Protein AF-A0AAV6YE21-F1 (afdb_monomer_lite)

Structure (mmCIF, N/CA/C/O backbone):
data_AF-A0AAV6YE21-F1
#
_entry.id   AF-A0AAV6YE21-F1
#
loop_
_atom_site.group_PDB
_atom_site.id
_atom_site.type_symbol
_atom_site.label_atom_id
_atom_site.label_alt_id
_atom_site.label_comp_id
_atom_site.label_asym_id
_atom_site.label_entity_id
_atom_site.label_seq_id
_atom_site.pdbx_PDB_ins_code
_atom_site.Cartn_x
_atom_site.Cartn_y
_atom_site.Cartn_z
_atom_site.occupancy
_atom_site.B_iso_or_equiv
_atom_site.auth_seq_id
_atom_site.auth_comp_id
_atom_site.auth_asym_id
_atom_site.auth_atom_id
_atom_site.pdbx_PDB_model_num
ATOM 1 N N . ARG A 1 1 ? -3.862 17.176 -2.500 1.00 50.66 1 ARG A N 1
ATOM 2 C CA . ARG A 1 1 ? -3.815 15.731 -2.812 1.00 50.66 1 ARG A CA 1
ATOM 3 C C . ARG A 1 1 ? -3.890 15.046 -1.477 1.00 50.66 1 ARG A C 1
ATOM 5 O O . ARG A 1 1 ? -3.069 15.358 -0.630 1.00 50.66 1 ARG A O 1
ATOM 12 N N . ASP A 1 2 ? -4.921 14.245 -1.264 1.00 57.25 2 ASP A N 1
ATOM 13 C CA . ASP A 1 2 ? -5.356 13.894 0.092 1.00 57.25 2 ASP A CA 1
ATOM 14 C C . ASP A 1 2 ? -4.493 12.799 0.737 1.00 57.25 2 ASP A C 1
ATOM 16 O O . ASP A 1 2 ? -4.836 12.329 1.809 1.00 57.25 2 ASP A O 1
ATOM 20 N N . GLY A 1 3 ? -3.398 12.370 0.087 1.00 68.06 3 GLY A N 1
ATOM 21 C CA . GLY A 1 3 ? -2.426 11.404 0.621 1.00 68.06 3 GLY A CA 1
ATOM 22 C C . GLY A 1 3 ? -2.966 9.987 0.828 1.00 68.06 3 GLY A C 1
ATOM 23 O O . GLY A 1 3 ? -2.250 9.124 1.311 1.00 68.06 3 GLY A O 1
ATOM 24 N N . ARG A 1 4 ? -4.228 9.744 0.465 1.00 82.12 4 ARG A N 1
ATOM 25 C CA . ARG A 1 4 ? -4.936 8.484 0.702 1.00 82.12 4 ARG A CA 1
ATOM 26 C C . ARG A 1 4 ? -4.733 7.475 -0.410 1.00 82.12 4 ARG A C 1
ATOM 28 O O . ARG A 1 4 ? -4.613 7.826 -1.595 1.00 82.12 4 ARG A O 1
ATOM 35 N N . LEU A 1 5 ? -4.795 6.210 -0.015 1.00 87.88 5 LEU A N 1
ATOM 36 C CA . LEU A 1 5 ? -4.773 5.082 -0.926 1.00 87.88 5 LEU A CA 1
ATOM 37 C C . LEU A 1 5 ? -6.122 4.985 -1.645 1.00 87.88 5 LEU A C 1
ATOM 39 O O . LEU A 1 5 ? -7.176 5.202 -1.051 1.00 87.88 5 LEU A O 1
ATOM 43 N N . LYS A 1 6 ? -6.099 4.685 -2.940 1.00 86.94 6 LYS A N 1
ATOM 44 C CA . LYS A 1 6 ? -7.299 4.536 -3.765 1.00 86.94 6 LYS A CA 1
ATOM 45 C C . LYS A 1 6 ? -7.293 3.197 -4.480 1.00 86.94 6 LYS A C 1
ATOM 47 O O . LYS A 1 6 ? -6.253 2.590 -4.722 1.00 86.94 6 LYS A O 1
ATOM 52 N N . GLU A 1 7 ? -8.486 2.745 -4.838 1.00 88.00 7 GLU A N 1
ATOM 53 C CA . GLU A 1 7 ? -8.643 1.579 -5.699 1.00 88.00 7 GLU A CA 1
ATOM 54 C C . GLU A 1 7 ? -7.956 1.826 -7.051 1.00 88.00 7 GLU A C 1
ATOM 56 O O . GLU A 1 7 ? -8.056 2.913 -7.621 1.00 88.00 7 GLU A O 1
ATOM 61 N N . ASN A 1 8 ? -7.290 0.794 -7.570 1.00 86.31 8 ASN A N 1
ATOM 62 C CA . ASN A 1 8 ? -6.446 0.797 -8.770 1.00 86.31 8 ASN A CA 1
ATOM 63 C C . ASN A 1 8 ? -5.100 1.530 -8.643 1.00 86.31 8 ASN A C 1
ATOM 65 O O . ASN A 1 8 ? -4.375 1.625 -9.635 1.00 86.31 8 ASN A O 1
ATOM 69 N N . ASP A 1 9 ? -4.723 1.985 -7.447 1.00 88.38 9 ASP A N 1
ATOM 70 C CA . ASP A 1 9 ? -3.337 2.378 -7.194 1.00 88.38 9 ASP A CA 1
ATOM 71 C C . ASP A 1 9 ? 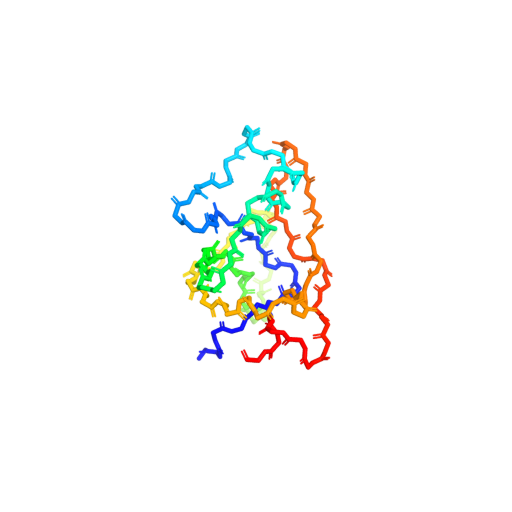-2.433 1.137 -7.195 1.00 88.38 9 ASP A C 1
ATOM 73 O O . ASP A 1 9 ? -2.796 0.090 -6.652 1.00 88.38 9 ASP A O 1
ATOM 77 N N . GLN A 1 10 ? -1.239 1.244 -7.775 1.00 88.31 10 GLN A N 1
ATOM 78 C CA . GLN A 1 10 ? -0.239 0.176 -7.708 1.00 88.31 10 GLN A CA 1
ATOM 79 C C . GLN A 1 10 ? 0.768 0.477 -6.618 1.00 88.31 10 GLN A C 1
ATOM 81 O O . GLN A 1 10 ? 1.387 1.535 -6.614 1.00 88.31 10 GLN A O 1
ATOM 86 N N . ILE A 1 11 ? 0.978 -0.488 -5.736 1.00 89.31 11 ILE A N 1
ATOM 87 C CA . ILE A 1 11 ? 2.017 -0.430 -4.722 1.00 89.31 11 ILE A CA 1
ATOM 88 C C . ILE A 1 11 ? 3.332 -0.830 -5.384 1.00 89.31 11 ILE A C 1
ATOM 90 O O . ILE A 1 11 ? 3.474 -1.926 -5.925 1.00 89.31 11 ILE A O 1
ATOM 94 N N . LEU A 1 12 ? 4.284 0.092 -5.352 1.00 88.69 12 LEU A N 1
ATOM 95 C CA . LEU A 1 12 ? 5.640 -0.077 -5.854 1.00 88.69 12 LEU A CA 1
ATOM 96 C C . LEU A 1 12 ? 6.611 -0.482 -4.746 1.00 88.69 12 LEU A C 1
ATOM 98 O O . LEU A 1 12 ? 7.602 -1.140 -5.038 1.00 88.69 12 LEU A O 1
ATOM 102 N N . ALA A 1 13 ? 6.360 -0.090 -3.494 1.00 90.38 13 ALA A N 1
ATOM 103 C CA . ALA A 1 13 ? 7.195 -0.466 -2.354 1.00 90.38 13 ALA A CA 1
ATOM 104 C C . ALA A 1 13 ? 6.416 -0.460 -1.033 1.00 90.38 13 ALA A C 1
ATOM 106 O O . ALA A 1 13 ? 5.454 0.295 -0.881 1.00 90.38 13 ALA A O 1
ATOM 107 N N . ILE A 1 14 ? 6.868 -1.280 -0.082 1.00 90.50 14 ILE A N 1
ATOM 108 C CA . ILE A 1 14 ? 6.345 -1.385 1.287 1.00 90.50 14 ILE A CA 1
ATOM 109 C C . ILE A 1 14 ? 7.528 -1.306 2.248 1.00 90.50 14 ILE A C 1
ATOM 111 O O . ILE A 1 14 ? 8.447 -2.111 2.141 1.00 90.50 14 ILE A O 1
ATOM 115 N N . ASN A 1 15 ? 7.528 -0.355 3.180 1.00 89.62 15 ASN A N 1
ATOM 116 C CA . ASN A 1 15 ? 8.611 -0.132 4.142 1.00 89.62 15 ASN A CA 1
ATOM 117 C C . ASN A 1 15 ? 9.991 -0.090 3.486 1.00 89.62 15 ASN A C 1
ATOM 119 O O . ASN A 1 15 ? 10.911 -0.805 3.878 1.00 89.62 15 ASN A O 1
ATOM 123 N N . TYR A 1 16 ? 10.106 0.720 2.430 1.00 87.19 16 TYR A N 1
ATOM 124 C CA . TYR A 1 16 ? 11.323 0.866 1.624 1.00 87.19 16 TYR A CA 1
ATOM 125 C C . TYR A 1 16 ? 11.773 -0.408 0.890 1.00 87.19 16 TYR A C 1
ATOM 127 O O . TYR A 1 16 ? 12.827 -0.413 0.258 1.00 87.19 16 TYR A O 1
ATOM 135 N N . THR A 1 17 ? 10.968 -1.474 0.923 1.00 88.00 17 THR A N 1
ATOM 136 C CA . THR A 1 17 ? 11.201 -2.704 0.165 1.00 88.00 17 THR A CA 1
ATOM 137 C C . THR A 1 17 ? 10.436 -2.628 -1.156 1.00 88.00 17 THR A C 1
ATOM 139 O O . THR A 1 17 ? 9.201 -2.619 -1.134 1.00 88.00 17 THR A O 1
ATOM 142 N N . PRO A 1 18 ? 11.121 -2.538 -2.309 1.00 86.62 18 PRO A N 1
ATOM 143 C CA . PRO A 1 18 ? 10.459 -2.472 -3.605 1.00 86.62 18 PRO A CA 1
ATOM 144 C C . PRO A 1 18 ? 9.745 -3.791 -3.925 1.00 86.62 18 PRO A C 1
ATOM 146 O O . PRO A 1 18 ? 10.305 -4.873 -3.771 1.00 86.62 18 PRO A O 1
ATOM 149 N N . LEU A 1 19 ? 8.507 -3.685 -4.400 1.00 84.50 19 LEU A N 1
ATOM 150 C CA . LEU A 1 19 ? 7.719 -4.785 -4.945 1.00 84.50 19 LEU A CA 1
ATOM 151 C C . LEU A 1 19 ? 8.013 -4.886 -6.447 1.00 84.50 19 LEU A C 1
ATOM 153 O O . LEU A 1 19 ? 7.266 -4.370 -7.281 1.00 84.50 19 LEU A O 1
ATOM 157 N N . ASP A 1 20 ? 9.154 -5.476 -6.796 1.00 74.25 20 ASP A N 1
ATOM 158 C CA . ASP A 1 20 ? 9.528 -5.697 -8.193 1.00 74.25 20 ASP A CA 1
ATOM 159 C C . ASP A 1 20 ? 8.756 -6.881 -8.824 1.00 74.25 20 ASP A C 1
ATOM 161 O O . ASP A 1 20 ? 7.868 -7.478 -8.216 1.00 74.25 20 ASP A O 1
ATOM 165 N N . MET A 1 21 ? 9.094 -7.245 -10.067 1.00 65.50 21 MET A N 1
ATOM 166 C CA . MET A 1 21 ? 8.473 -8.385 -10.766 1.00 65.50 21 MET A CA 1
ATOM 167 C C . MET A 1 21 ? 8.779 -9.756 -10.128 1.00 65.50 21 MET A C 1
ATOM 169 O O . MET A 1 21 ? 8.149 -10.756 -10.481 1.00 65.50 21 MET A O 1
ATOM 173 N N . SER A 1 22 ? 9.755 -9.836 -9.221 1.00 66.75 22 SER A N 1
ATOM 174 C CA . SER A 1 22 ? 10.080 -11.053 -8.472 1.00 66.75 22 SER A CA 1
ATOM 175 C C . SER A 1 22 ? 9.210 -11.203 -7.222 1.00 66.75 22 SER A C 1
ATOM 177 O O . SER A 1 22 ? 8.871 -12.330 -6.844 1.00 66.75 22 SER A O 1
ATOM 179 N N . VAL A 1 23 ? 8.765 -10.086 -6.641 1.00 69.81 23 VAL A N 1
ATOM 180 C CA . VAL A 1 23 ? 7.944 -10.075 -5.432 1.00 69.81 23 VAL A CA 1
ATOM 181 C C . VAL A 1 23 ? 6.496 -10.433 -5.766 1.00 69.81 23 VAL A C 1
ATOM 183 O O . VAL A 1 23 ? 5.798 -9.775 -6.539 1.00 69.81 23 VAL A O 1
ATOM 186 N N . SER A 1 24 ? 6.012 -11.516 -5.160 1.00 76.69 24 SER A N 1
ATOM 187 C CA . SER A 1 24 ? 4.613 -11.932 -5.296 1.00 76.69 24 SER A CA 1
ATOM 188 C C . SER A 1 24 ? 3.714 -11.156 -4.332 1.00 76.69 24 SER A C 1
ATOM 190 O O . SER A 1 24 ? 4.154 -10.729 -3.268 1.00 76.69 24 SER A O 1
ATOM 192 N N . HIS A 1 25 ? 2.415 -11.047 -4.638 1.00 81.25 25 HIS A N 1
ATOM 193 C CA . HIS A 1 25 ? 1.455 -10.420 -3.716 1.00 81.25 25 HIS A CA 1
ATOM 194 C C . HIS A 1 25 ? 1.487 -11.057 -2.316 1.00 81.25 25 HIS A C 1
ATOM 196 O O . HIS A 1 25 ? 1.271 -10.368 -1.329 1.00 81.25 25 HIS A O 1
ATOM 202 N N . GLN A 1 26 ? 1.787 -12.357 -2.220 1.00 83.31 26 GLN A N 1
ATOM 203 C CA . GLN A 1 26 ? 1.905 -13.059 -0.944 1.00 83.31 26 GLN A CA 1
ATOM 204 C C . GLN A 1 26 ? 3.013 -12.475 -0.064 1.00 83.31 26 GLN A C 1
ATOM 206 O O . GLN A 1 26 ? 2.859 -12.392 1.149 1.00 83.31 26 GLN A O 1
ATOM 211 N N . GLU A 1 27 ? 4.113 -12.054 -0.674 1.00 85.25 27 GLU A N 1
ATOM 212 C CA . GLU A 1 27 ? 5.244 -11.454 0.019 1.00 85.25 27 GLU A CA 1
ATOM 213 C C . GLU A 1 27 ? 4.947 -10.004 0.396 1.00 85.25 27 GLU A C 1
ATOM 215 O O . GLU A 1 27 ? 5.248 -9.597 1.512 1.00 85.25 27 GLU A O 1
ATOM 220 N N . ALA A 1 28 ? 4.210 -9.275 -0.448 1.00 85.31 28 ALA A N 1
ATOM 221 C CA . ALA A 1 28 ? 3.635 -7.990 -0.061 1.00 85.31 28 ALA A CA 1
ATOM 222 C C . ALA A 1 28 ? 2.711 -8.120 1.165 1.00 85.31 28 ALA A C 1
ATOM 224 O O . ALA A 1 28 ? 2.825 -7.331 2.097 1.00 85.31 28 ALA A O 1
ATOM 225 N N . ILE A 1 29 ? 1.847 -9.143 1.218 1.00 85.94 29 ILE A N 1
ATOM 226 C CA . ILE A 1 29 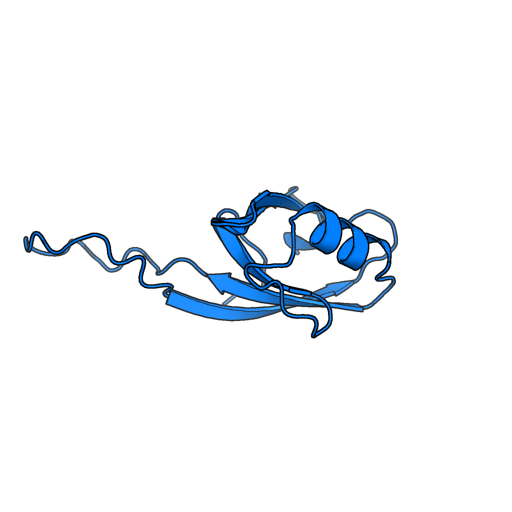? 1.019 -9.429 2.402 1.00 85.94 29 ILE A CA 1
ATOM 227 C C . ILE A 1 29 ? 1.904 -9.717 3.617 1.00 85.94 29 ILE A C 1
ATOM 229 O O . ILE A 1 29 ? 1.660 -9.153 4.681 1.00 85.94 29 ILE A O 1
ATOM 233 N N . SER A 1 30 ? 2.934 -10.554 3.468 1.00 87.31 30 SER A N 1
ATOM 234 C CA . SER A 1 30 ? 3.868 -10.861 4.556 1.00 87.31 30 SER A CA 1
ATOM 235 C C . SER A 1 30 ? 4.555 -9.604 5.087 1.00 87.31 30 SER A C 1
ATOM 237 O O . SER A 1 30 ? 4.598 -9.417 6.298 1.00 87.31 30 SER A O 1
ATOM 239 N N . LEU A 1 31 ? 5.020 -8.709 4.209 1.00 87.94 31 LEU A N 1
ATOM 240 C CA . LEU A 1 31 ? 5.619 -7.429 4.596 1.00 87.94 31 LEU A CA 1
ATOM 241 C C . LEU A 1 31 ? 4.617 -6.565 5.369 1.00 87.94 31 LEU A C 1
ATOM 243 O O . LEU A 1 31 ? 4.943 -6.071 6.443 1.00 87.94 31 LEU A O 1
ATOM 247 N N . LEU A 1 32 ? 3.382 -6.432 4.881 1.00 86.81 32 LEU A N 1
ATOM 248 C CA . LEU A 1 32 ? 2.327 -5.665 5.557 1.00 86.81 32 LEU A CA 1
ATOM 249 C C . LEU A 1 32 ? 1.964 -6.245 6.929 1.00 86.81 32 LEU A C 1
ATOM 251 O O . LEU A 1 32 ? 1.712 -5.487 7.860 1.00 86.81 32 LEU A O 1
ATOM 255 N N . GLN A 1 33 ? 1.947 -7.573 7.062 1.00 85.06 33 GLN A N 1
ATOM 256 C CA . GLN A 1 33 ? 1.633 -8.265 8.316 1.00 85.06 33 GLN A CA 1
ATOM 257 C C . GLN A 1 33 ? 2.782 -8.223 9.327 1.00 85.06 33 GLN A C 1
ATOM 259 O O . GLN A 1 33 ? 2.534 -8.113 10.524 1.00 85.06 33 GLN A O 1
ATOM 264 N N . GLN A 1 34 ? 4.030 -8.318 8.864 1.00 84.25 34 GLN A N 1
ATOM 265 C CA . GLN A 1 34 ? 5.219 -8.194 9.715 1.00 84.25 34 GLN A CA 1
ATOM 266 C C . GLN A 1 34 ? 5.438 -6.756 10.189 1.00 84.25 34 GLN A C 1
ATOM 268 O O . GLN A 1 34 ? 6.054 -6.531 11.229 1.00 84.25 34 GLN A O 1
ATOM 273 N N . SER A 1 35 ? 4.937 -5.784 9.432 1.00 83.00 35 SER A N 1
ATOM 274 C CA . SER A 1 35 ? 5.087 -4.371 9.744 1.00 83.00 35 SER A CA 1
ATOM 275 C C . SER A 1 35 ? 4.068 -3.932 10.794 1.00 83.00 35 SER A C 1
ATOM 277 O O . SER A 1 35 ? 2.869 -3.849 10.528 1.00 83.00 35 SER A O 1
ATOM 279 N N . SER A 1 36 ? 4.550 -3.628 11.997 1.00 81.25 36 SER A N 1
ATOM 280 C CA . SER A 1 36 ? 3.759 -3.075 13.102 1.00 81.25 36 SER A CA 1
ATOM 281 C C . SER A 1 36 ? 4.100 -1.602 13.329 1.00 81.25 36 SER A C 1
ATOM 283 O O . SER A 1 36 ? 5.281 -1.256 13.377 1.00 81.25 36 SER A O 1
ATOM 285 N N . GLY A 1 37 ? 3.099 -0.742 13.533 1.00 86.06 37 GLY A N 1
ATOM 286 C CA . GLY A 1 37 ? 3.316 0.699 13.673 1.00 86.06 37 GLY A CA 1
ATOM 287 C C . GLY A 1 37 ? 3.356 1.395 12.315 1.00 86.06 37 GLY A C 1
ATOM 288 O O . GLY A 1 37 ? 2.382 1.326 11.578 1.00 86.06 37 GLY A O 1
ATOM 289 N N . HIS A 1 38 ? 4.448 2.078 11.979 1.00 88.06 38 HIS A N 1
ATOM 290 C CA . HIS A 1 38 ? 4.540 2.880 10.754 1.00 88.06 38 HIS A CA 1
ATOM 291 C C . HIS A 1 38 ? 4.786 2.000 9.521 1.00 88.06 38 HIS A C 1
ATOM 293 O O . HIS A 1 38 ? 5.726 1.206 9.487 1.00 88.06 38 HIS A O 1
ATOM 299 N N . ILE A 1 39 ? 3.930 2.145 8.513 1.00 89.44 39 ILE A N 1
ATOM 300 C CA . ILE A 1 39 ? 4.038 1.491 7.213 1.00 89.44 39 ILE A CA 1
ATOM 301 C C . ILE A 1 39 ? 4.166 2.564 6.141 1.00 89.44 39 ILE A C 1
ATOM 303 O O . ILE A 1 39 ? 3.231 3.330 5.925 1.00 89.44 39 ILE A O 1
ATOM 307 N N . HIS A 1 40 ? 5.283 2.576 5.422 1.00 90.75 40 HIS A N 1
ATOM 308 C CA . HIS A 1 40 ? 5.486 3.443 4.263 1.00 90.75 40 HIS A CA 1
ATOM 309 C C . HIS A 1 40 ? 5.162 2.699 2.977 1.00 90.75 40 HIS A C 1
ATOM 311 O O . HIS A 1 40 ? 5.783 1.690 2.648 1.00 90.75 40 HIS A O 1
ATOM 317 N N . LEU A 1 41 ? 4.183 3.196 2.237 1.00 91.25 41 LEU A N 1
ATOM 318 C CA . LEU A 1 41 ? 3.767 2.669 0.948 1.00 91.25 41 LEU A CA 1
ATOM 319 C C . LEU A 1 41 ? 4.150 3.657 -0.139 1.00 91.25 41 LEU A C 1
ATOM 321 O O . LEU A 1 41 ? 3.739 4.810 -0.108 1.00 91.25 41 LEU A O 1
ATOM 325 N N . VAL A 1 42 ? 4.877 3.191 -1.145 1.00 91.06 42 VAL A N 1
ATOM 326 C CA . VAL A 1 42 ? 5.099 3.972 -2.364 1.00 91.06 42 VAL A CA 1
ATOM 327 C C . VAL A 1 42 ? 4.100 3.486 -3.390 1.00 91.06 42 VAL A C 1
ATOM 329 O O . VAL A 1 42 ? 4.129 2.309 -3.750 1.00 91.06 42 VAL A O 1
ATOM 332 N N . VAL A 1 43 ? 3.215 4.362 -3.853 1.00 90.44 43 VAL A N 1
ATOM 333 C CA . VAL A 1 43 ? 2.145 3.999 -4.780 1.00 90.44 43 VAL A CA 1
ATOM 334 C C . VAL A 1 43 ? 2.177 4.840 -6.040 1.00 90.44 43 VAL A C 1
ATOM 336 O O . VAL A 1 43 ? 2.367 6.051 -6.006 1.00 90.44 43 VAL A O 1
ATOM 339 N N . ALA A 1 44 ? 1.964 4.196 -7.177 1.00 87.62 44 ALA A N 1
ATOM 340 C CA . ALA A 1 44 ? 1.703 4.869 -8.429 1.00 87.62 44 ALA A CA 1
ATOM 341 C C . ALA A 1 44 ? 0.192 5.088 -8.559 1.00 87.62 44 ALA A C 1
ATOM 343 O O . ALA A 1 44 ? -0.601 4.155 -8.435 1.00 87.62 44 ALA A O 1
ATOM 344 N N . LYS A 1 45 ? -0.204 6.336 -8.797 1.00 84.19 45 LYS A N 1
ATOM 345 C CA . LYS A 1 45 ? -1.598 6.751 -8.950 1.00 84.19 45 LYS A CA 1
ATOM 346 C C . LYS A 1 45 ? -1.970 6.737 -10.430 1.00 84.19 45 LYS A C 1
ATOM 348 O O . LYS A 1 45 ? -1.171 7.152 -11.284 1.00 84.19 45 LYS A O 1
ATOM 353 N N . GLN A 1 46 ? -3.201 6.335 -10.745 1.00 68.88 46 GLN A N 1
ATOM 354 C CA . GLN A 1 46 ? -3.718 6.500 -12.105 1.00 68.88 46 GLN A CA 1
ATOM 355 C C . GLN A 1 46 ? -3.700 7.987 -12.503 1.00 68.88 46 GLN A C 1
ATOM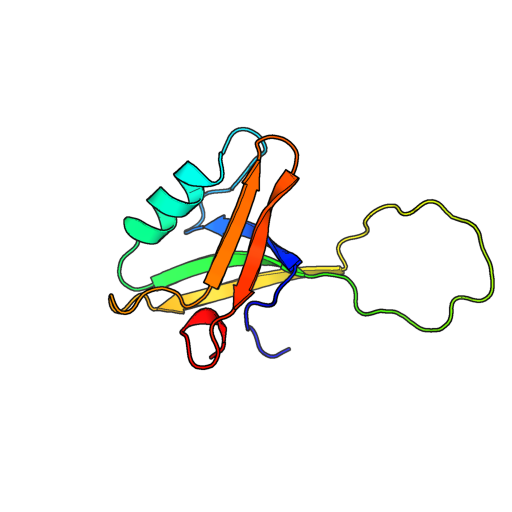 357 O O . GLN A 1 46 ? -3.945 8.860 -11.657 1.00 68.88 46 GLN A O 1
ATOM 362 N N . PRO A 1 47 ? -3.398 8.315 -13.774 1.00 61.25 47 PRO A N 1
ATOM 363 C CA . PRO A 1 47 ? -3.566 9.673 -14.260 1.00 61.25 47 PRO A CA 1
ATOM 364 C C . PRO A 1 47 ? -4.991 10.141 -13.998 1.00 61.25 47 PRO A C 1
ATOM 366 O O . PRO A 1 47 ? -5.931 9.364 -14.189 1.00 61.25 47 PRO A O 1
ATOM 369 N N . PRO A 1 48 ? -5.189 11.410 -13.611 1.00 56.50 48 PRO A N 1
ATOM 370 C CA . PRO A 1 48 ? -6.510 11.993 -13.740 1.00 56.50 48 PRO A CA 1
ATOM 371 C C . PRO A 1 48 ? -6.968 11.841 -15.203 1.00 56.50 48 PRO A C 1
ATOM 373 O O . PRO A 1 48 ? -6.134 11.980 -16.103 1.00 56.50 48 PRO A O 1
ATOM 376 N N . PRO A 1 49 ? -8.255 11.561 -15.469 1.00 56.22 49 PRO A N 1
ATOM 377 C CA . PRO A 1 49 ? -8.787 11.583 -16.824 1.00 56.22 49 PRO A CA 1
ATOM 378 C C . PRO A 1 49 ? -8.674 13.018 -17.349 1.00 56.22 49 PRO A C 1
ATOM 380 O O . PRO A 1 49 ? -9.503 13.882 -17.063 1.00 56.22 49 PRO A O 1
ATOM 383 N N . LEU A 1 50 ? -7.577 13.310 -18.044 1.00 57.59 50 LEU A N 1
ATOM 384 C CA . LEU A 1 50 ? -7.303 14.623 -18.601 1.00 57.59 50 LEU A CA 1
ATOM 385 C C . LEU A 1 50 ? -8.155 14.809 -19.855 1.00 57.59 50 LEU A C 1
ATOM 387 O O . LEU A 1 50 ? -7.691 14.509 -20.946 1.00 57.59 50 LEU A O 1
ATOM 391 N N . LEU A 1 51 ? -9.352 15.376 -19.658 1.00 54.09 51 LEU A N 1
ATOM 392 C CA . LEU A 1 51 ? -10.171 16.083 -20.656 1.00 54.09 51 LEU A CA 1
ATOM 393 C C . LEU A 1 51 ? -10.611 15.234 -21.878 1.00 54.09 51 LEU A C 1
ATOM 395 O O .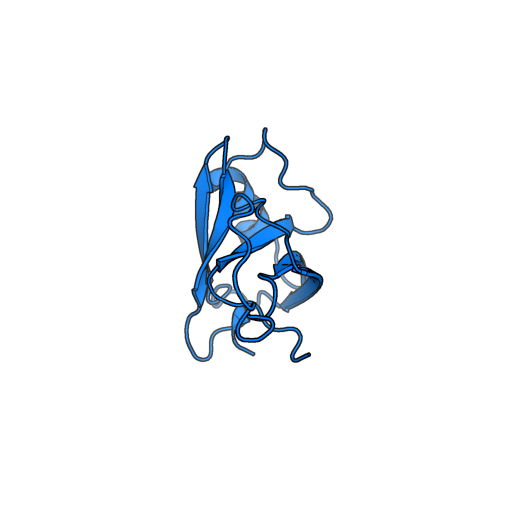 LEU A 1 51 ? -10.056 14.174 -22.154 1.00 54.09 51 LEU A O 1
ATOM 399 N N . PRO A 1 52 ? -11.648 15.651 -22.633 1.00 46.12 52 PRO A N 1
ATOM 400 C CA . PRO A 1 52 ? -12.001 14.968 -23.868 1.00 46.12 52 PRO A CA 1
ATOM 401 C C . PRO A 1 52 ? -10.868 15.203 -24.865 1.00 46.12 52 PRO A C 1
ATOM 403 O O . PRO A 1 52 ? -10.745 16.281 -25.446 1.00 46.12 52 PRO A O 1
ATOM 406 N N . GLN A 1 53 ? -10.010 14.202 -25.034 1.00 49.84 53 GLN A N 1
ATOM 407 C CA . GLN A 1 53 ? -9.011 14.203 -26.086 1.00 49.84 53 GLN A CA 1
ATOM 408 C C . GLN A 1 53 ? -9.753 14.177 -27.423 1.00 49.84 53 GLN A C 1
ATOM 410 O O . GLN A 1 53 ? -10.361 13.179 -27.809 1.00 49.84 53 GLN A O 1
ATOM 415 N N . THR A 1 54 ? -9.731 15.303 -28.129 1.00 49.16 54 THR A N 1
ATOM 416 C CA . THR A 1 54 ? -10.000 15.359 -29.563 1.00 49.16 54 THR A CA 1
ATOM 417 C C . THR A 1 54 ? -9.095 14.344 -30.257 1.00 49.16 54 THR A C 1
ATOM 419 O O . THR A 1 54 ? -7.905 14.582 -30.424 1.00 49.16 54 THR A O 1
ATOM 422 N N . GLN A 1 55 ? -9.690 13.194 -30.581 1.00 49.44 55 GLN A N 1
ATOM 423 C CA . GLN A 1 55 ? -9.312 12.208 -31.593 1.00 49.44 55 GLN A CA 1
ATOM 424 C C . GLN A 1 55 ? -7.818 12.147 -31.941 1.00 49.44 55 GLN A C 1
ATOM 426 O O . GLN A 1 55 ? -7.378 12.775 -32.900 1.00 49.44 55 GLN A O 1
ATOM 431 N N . MET A 1 56 ? -7.075 11.277 -31.257 1.00 41.16 56 MET A N 1
ATOM 432 C CA . MET A 1 56 ? -5.949 10.567 -31.872 1.00 41.16 56 MET A CA 1
ATOM 433 C C . MET A 1 56 ? -5.966 9.107 -31.397 1.00 41.16 56 MET A C 1
ATOM 435 O O . MET A 1 56 ? -6.078 8.872 -30.194 1.00 41.16 56 MET A O 1
ATOM 439 N N . PRO A 1 57 ? -5.879 8.107 -32.296 1.00 48.97 57 PRO A N 1
ATOM 440 C CA . PRO A 1 57 ? -5.816 6.706 -31.910 1.00 48.97 57 PRO A CA 1
ATOM 441 C C . PRO A 1 57 ? -4.369 6.391 -31.533 1.00 48.97 57 PRO A C 1
ATOM 443 O O . PRO A 1 57 ? -3.598 5.870 -32.337 1.00 48.97 57 PRO A O 1
ATOM 446 N N . GLN A 1 58 ? -3.961 6.762 -30.325 1.00 43.78 58 GLN A N 1
ATOM 447 C CA . GLN A 1 58 ? -2.646 6.406 -29.810 1.00 43.78 58 GLN A CA 1
ATOM 448 C C . GLN A 1 58 ? -2.849 5.456 -28.641 1.00 43.78 58 GLN A C 1
ATOM 450 O O . GLN A 1 58 ? -3.233 5.863 -27.553 1.00 43.78 58 GLN A O 1
ATOM 455 N N . LYS A 1 59 ? -2.698 4.167 -28.975 1.00 41.75 59 LYS A N 1
ATOM 456 C CA . LYS A 1 59 ? -2.167 3.071 -28.159 1.00 41.75 59 LYS A CA 1
ATOM 457 C C . LYS A 1 59 ? -2.133 3.404 -26.665 1.00 41.75 59 LYS A C 1
ATOM 459 O O . LYS A 1 59 ? -1.352 4.260 -26.271 1.00 41.75 59 LYS A O 1
ATOM 464 N N . GLU A 1 60 ? -2.950 2.706 -25.876 1.00 47.94 60 GLU A N 1
ATOM 465 C CA . GLU A 1 60 ? -2.980 2.729 -24.406 1.00 47.94 60 GLU A CA 1
ATOM 466 C C . GLU A 1 60 ? -1.603 2.360 -23.817 1.00 47.94 60 GLU A C 1
ATOM 468 O O . GLU A 1 60 ? -1.396 1.291 -23.250 1.00 47.94 60 GLU A O 1
ATOM 473 N N . GLU A 1 61 ? -0.606 3.224 -23.975 1.00 46.88 61 GLU A N 1
ATOM 474 C CA . GLU A 1 61 ? 0.553 3.232 -23.108 1.00 46.88 61 GLU A CA 1
ATOM 475 C C . GLU A 1 61 ? 0.017 3.691 -21.763 1.00 46.88 61 GLU A C 1
ATOM 477 O O . GLU A 1 61 ? -0.455 4.815 -21.600 1.00 46.88 61 GLU A O 1
ATOM 482 N N . GLN A 1 62 ? -0.007 2.748 -20.829 1.00 51.25 62 GLN A N 1
ATOM 483 C CA . GLN A 1 62 ? -0.391 2.909 -19.439 1.00 51.25 62 GLN A CA 1
ATOM 484 C C . GLN A 1 62 ? 0.565 3.909 -18.771 1.00 51.25 62 GLN A C 1
ATOM 486 O O . GLN A 1 62 ? 1.484 3.540 -18.045 1.00 51.25 62 GLN A O 1
ATOM 491 N N . ILE A 1 63 ? 0.403 5.191 -19.089 1.00 55.00 63 ILE A N 1
ATOM 492 C CA . ILE A 1 63 ? 1.147 6.294 -18.499 1.00 55.00 63 ILE A CA 1
ATOM 493 C C . ILE A 1 63 ? 0.627 6.378 -17.071 1.00 55.00 63 ILE A C 1
ATOM 495 O O . ILE A 1 63 ? -0.523 6.732 -16.864 1.00 55.00 63 ILE A O 1
ATOM 499 N N . TRP A 1 64 ? 1.419 5.991 -16.078 1.00 63.47 64 TRP A N 1
ATOM 500 C CA . TRP A 1 64 ? 1.074 6.228 -14.677 1.00 63.47 64 TRP A CA 1
ATOM 501 C C . TRP A 1 64 ? 1.235 7.719 -14.389 1.00 63.47 64 TRP A C 1
ATOM 503 O O . TRP A 1 64 ? 2.199 8.337 -14.837 1.00 63.47 64 TRP A O 1
ATOM 513 N N . GLY A 1 65 ? 0.276 8.325 -13.688 1.00 63.09 65 GLY A N 1
ATOM 514 C CA . GLY A 1 65 ? 0.215 9.783 -13.589 1.00 63.09 65 GLY A CA 1
ATOM 515 C C . GLY A 1 65 ? 1.307 10.364 -12.695 1.00 63.09 65 GLY A C 1
ATOM 516 O O . GLY A 1 65 ? 1.940 11.353 -13.048 1.00 63.09 65 GLY A O 1
ATOM 517 N N . HIS A 1 66 ? 1.480 9.792 -11.503 1.00 76.75 66 HIS A N 1
ATOM 518 C CA . HIS A 1 66 ? 2.442 10.247 -10.496 1.00 76.75 66 HIS A CA 1
ATOM 519 C C . HIS A 1 66 ? 2.631 9.186 -9.409 1.00 76.75 66 HIS A C 1
ATOM 521 O O . HIS A 1 66 ? 1.728 8.387 -9.162 1.00 76.75 66 HIS A O 1
ATOM 527 N N . VAL A 1 67 ? 3.792 9.206 -8.755 1.00 85.19 67 VAL A N 1
ATOM 528 C CA . VAL A 1 67 ? 4.099 8.362 -7.595 1.00 85.19 67 VAL A CA 1
ATOM 529 C C . VAL A 1 67 ? 3.929 9.190 -6.321 1.00 85.19 67 VAL A C 1
ATOM 531 O O . VAL A 1 67 ? 4.403 10.325 -6.269 1.00 85.19 67 VAL A O 1
ATOM 534 N N . GLU A 1 68 ? 3.241 8.641 -5.321 1.00 86.94 68 GLU A N 1
ATOM 535 C CA . GLU A 1 68 ? 3.068 9.232 -3.988 1.00 86.94 68 GLU A CA 1
ATOM 536 C C . GLU A 1 68 ? 3.535 8.263 -2.905 1.00 86.94 68 GLU A C 1
ATOM 538 O O . GLU A 1 68 ? 3.424 7.046 -3.051 1.00 86.94 68 GLU A O 1
ATOM 543 N N . GLU A 1 69 ? 4.040 8.819 -1.809 1.00 88.12 69 GLU A N 1
ATOM 544 C CA . GLU A 1 69 ? 4.346 8.073 -0.595 1.00 88.12 69 GLU A CA 1
ATOM 545 C C . GLU A 1 69 ? 3.202 8.258 0.405 1.00 88.12 69 GLU A C 1
ATOM 547 O O . GLU A 1 69 ? 2.746 9.378 0.644 1.00 88.12 69 GLU A O 1
ATOM 552 N N . ILE A 1 70 ? 2.716 7.147 0.946 1.00 89.00 70 ILE A N 1
ATOM 553 C CA . ILE A 1 70 ? 1.593 7.071 1.874 1.00 89.00 70 ILE A CA 1
ATOM 554 C C . ILE A 1 70 ? 2.094 6.404 3.144 1.00 89.00 70 ILE A C 1
ATOM 556 O O . ILE A 1 70 ? 2.609 5.290 3.105 1.00 89.00 70 ILE A O 1
ATOM 560 N N . GLU A 1 71 ? 1.909 7.068 4.276 1.00 89.31 71 GLU A N 1
ATOM 561 C CA . GLU A 1 71 ? 2.211 6.502 5.582 1.00 89.31 71 GLU A CA 1
ATOM 562 C C . GLU A 1 71 ? 0.925 6.016 6.249 1.00 89.31 71 GLU A C 1
ATOM 564 O O . GLU A 1 71 ? -0.026 6.776 6.423 1.00 89.31 71 GLU A O 1
ATOM 569 N N . LEU A 1 72 ? 0.898 4.742 6.630 1.00 88.00 72 LEU A N 1
ATOM 570 C CA . LEU A 1 72 ? -0.188 4.134 7.390 1.00 88.00 72 LEU A CA 1
ATOM 571 C C . LEU A 1 72 ? 0.322 3.713 8.764 1.00 88.00 72 LEU A C 1
ATOM 573 O O . LEU A 1 72 ? 1.446 3.243 8.897 1.00 88.00 72 LEU A O 1
ATOM 577 N N . ILE A 1 73 ? -0.523 3.830 9.786 1.00 86.94 73 ILE A N 1
ATOM 578 C CA . ILE A 1 73 ? -0.197 3.373 11.140 1.00 86.94 73 ILE A CA 1
ATOM 579 C C . ILE A 1 73 ? -0.976 2.092 11.416 1.00 86.94 73 ILE A C 1
ATOM 581 O O . ILE A 1 73 ? -2.166 2.142 11.707 1.00 86.94 73 ILE A O 1
ATOM 585 N N . ASN A 1 74 ? -0.308 0.945 11.326 1.00 86.25 74 ASN A N 1
ATOM 586 C CA . ASN A 1 74 ? -0.867 -0.347 11.693 1.00 86.25 74 ASN A CA 1
ATOM 587 C C . ASN A 1 74 ? -0.952 -0.484 13.218 1.00 86.25 74 ASN A C 1
ATOM 589 O O . ASN A 1 74 ? 0.027 -0.823 13.887 1.00 86.25 74 ASN A O 1
ATOM 593 N N . ASP A 1 75 ? -2.148 -0.242 13.744 1.00 82.25 75 ASP A N 1
ATOM 594 C CA . ASP A 1 75 ? -2.531 -0.398 15.149 1.00 82.25 75 ASP A CA 1
ATOM 595 C C . ASP A 1 75 ? -3.041 -1.815 15.490 1.00 82.25 75 ASP A C 1
ATOM 597 O O . ASP A 1 75 ? -3.501 -2.063 16.604 1.00 82.25 75 ASP A O 1
ATOM 601 N N . GLY A 1 76 ? -2.966 -2.754 14.539 1.00 78.25 76 GLY A N 1
ATOM 602 C CA . GLY A 1 76 ? -3.469 -4.121 14.685 1.00 78.25 76 GLY A CA 1
ATOM 603 C C . GLY A 1 76 ? -4.940 -4.306 14.298 1.00 78.25 76 GLY A C 1
ATOM 604 O O . GLY A 1 76 ? -5.412 -5.443 14.289 1.00 78.25 76 GLY A O 1
ATOM 605 N N . SER A 1 77 ? -5.660 -3.241 13.922 1.00 78.88 77 SER A N 1
ATOM 606 C CA . SER A 1 77 ? -7.035 -3.334 13.393 1.00 78.88 77 SER A CA 1
ATOM 607 C C . SER A 1 77 ? -7.100 -3.811 11.933 1.00 78.88 77 SER A C 1
ATOM 609 O O . SER A 1 77 ? -8.160 -4.215 11.449 1.00 78.88 77 SER A O 1
ATOM 611 N N . GLY A 1 78 ? -5.952 -3.822 11.249 1.00 81.06 78 GLY A N 1
ATOM 612 C CA . GLY A 1 78 ? -5.827 -4.146 9.833 1.00 81.06 78 GLY A CA 1
ATOM 613 C C . GLY A 1 78 ? -5.832 -2.895 8.955 1.00 81.06 78 GLY A C 1
ATOM 614 O O . GLY A 1 78 ? -6.428 -1.873 9.271 1.00 81.06 78 GLY A O 1
ATOM 615 N N . LEU A 1 79 ? -5.155 -2.970 7.811 1.00 84.88 79 LEU A N 1
ATOM 616 C CA . LEU A 1 79 ? -4.813 -1.780 7.021 1.00 84.88 79 LEU A CA 1
ATOM 617 C C . LEU A 1 79 ? -5.985 -1.137 6.274 1.00 84.88 79 LEU A C 1
ATOM 619 O O . LEU A 1 79 ? -5.866 -0.028 5.758 1.00 84.88 79 LEU A O 1
ATOM 623 N N . GLY A 1 80 ? -7.127 -1.815 6.205 1.00 87.75 80 GLY A N 1
ATOM 624 C CA . GLY A 1 80 ? -8.304 -1.263 5.549 1.00 87.75 80 GLY A CA 1
ATOM 625 C C . GLY A 1 80 ? -8.219 -1.250 4.024 1.00 87.75 80 GLY A C 1
ATOM 626 O O . GLY A 1 80 ? -8.959 -0.504 3.403 1.00 87.75 80 GLY A O 1
ATOM 627 N N . PHE A 1 81 ? -7.349 -2.045 3.401 1.00 90.81 81 PHE A N 1
ATOM 628 C CA . PHE A 1 81 ? -7.336 -2.217 1.950 1.00 90.81 81 PHE A CA 1
ATOM 629 C C . PHE A 1 81 ? -7.003 -3.651 1.552 1.00 90.81 81 PHE A C 1
ATOM 631 O O . PHE A 1 81 ? -6.274 -4.355 2.251 1.00 90.81 81 PHE A O 1
ATOM 638 N N . GLY A 1 82 ? -7.556 -4.083 0.424 1.00 89.06 82 GLY A N 1
ATOM 639 C CA . GLY A 1 82 ? -7.232 -5.351 -0.212 1.00 89.06 82 GLY A CA 1
ATOM 640 C C . GLY A 1 82 ? -6.299 -5.131 -1.391 1.00 89.06 82 GLY A C 1
ATOM 641 O O . GLY A 1 82 ? -6.503 -4.218 -2.193 1.00 89.06 82 GLY A O 1
ATOM 642 N N . ILE A 1 83 ? -5.301 -5.999 -1.520 1.00 89.06 83 ILE A N 1
ATOM 643 C CA . ILE A 1 83 ? -4.397 -6.019 -2.668 1.00 89.06 83 ILE A CA 1
ATOM 644 C C . ILE A 1 83 ? -4.619 -7.262 -3.516 1.00 89.06 83 ILE A C 1
ATOM 646 O O . ILE A 1 83 ? -4.940 -8.338 -3.016 1.00 89.06 83 ILE A O 1
ATOM 650 N N . VAL A 1 84 ? -4.420 -7.103 -4.815 1.00 85.56 84 VAL A N 1
ATOM 651 C CA . VAL A 1 84 ? -4.404 -8.174 -5.807 1.00 85.56 84 VAL A CA 1
ATOM 652 C C . VAL A 1 84 ? -3.154 -8.015 -6.653 1.00 85.56 84 VAL A C 1
ATOM 654 O O . VAL A 1 84 ? -2.699 -6.903 -6.894 1.00 85.56 84 VAL A O 1
ATOM 657 N N . GLY A 1 85 ? -2.568 -9.111 -7.113 1.00 76.69 85 GLY A N 1
ATOM 658 C CA . GLY A 1 85 ? -1.361 -9.003 -7.920 1.00 76.69 85 GLY A CA 1
ATOM 659 C C . GLY A 1 85 ? -0.726 -10.336 -8.259 1.00 76.69 85 GLY A C 1
ATOM 660 O O . GLY A 1 85 ? -0.891 -11.326 -7.548 1.00 76.69 85 GLY A O 1
ATOM 661 N N . GLY A 1 86 ? 0.028 -10.367 -9.349 1.00 64.06 86 GLY A N 1
ATOM 662 C CA . GLY A 1 86 ? 0.816 -11.515 -9.778 1.00 64.06 86 GLY A CA 1
ATOM 663 C C . GLY A 1 86 ? 2.188 -11.080 -10.280 1.00 64.06 86 GLY A C 1
ATOM 664 O O . GLY A 1 86 ? 2.417 -9.900 -10.529 1.00 64.06 86 GLY A O 1
ATOM 665 N N . ARG A 1 87 ? 3.084 -12.053 -10.487 1.00 65.06 87 ARG A N 1
ATOM 666 C CA . ARG A 1 87 ? 4.483 -11.840 -10.924 1.00 65.06 87 ARG A CA 1
ATOM 667 C C . ARG A 1 87 ? 4.644 -10.935 -12.160 1.00 65.06 87 ARG A C 1
ATOM 669 O O . ARG A 1 87 ? 5.694 -10.347 -12.357 1.00 65.06 87 ARG A O 1
ATOM 676 N N . ALA A 1 88 ? 3.613 -10.826 -13.001 1.00 66.06 88 ALA A N 1
ATOM 677 C CA . ALA A 1 88 ? 3.635 -9.990 -14.202 1.00 66.06 88 ALA A CA 1
ATOM 678 C C . ALA A 1 88 ? 2.930 -8.629 -14.045 1.00 66.06 88 ALA A C 1
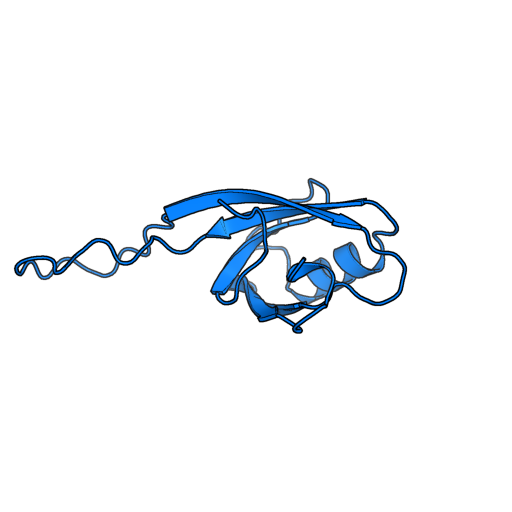ATOM 680 O O . ALA A 1 88 ? 3.207 -7.725 -14.825 1.00 66.06 88 ALA A O 1
ATOM 681 N N . SER A 1 89 ? 2.013 -8.478 -13.082 1.00 71.69 89 SER A N 1
ATOM 682 C CA . SER A 1 89 ? 1.158 -7.285 -12.948 1.00 71.69 89 SER A CA 1
ATOM 683 C C . SER A 1 89 ? 1.571 -6.352 -11.809 1.00 71.69 89 SER A C 1
ATOM 685 O O . SER A 1 89 ? 1.032 -5.256 -11.706 1.00 71.69 89 SER A O 1
ATOM 687 N N . GLY A 1 90 ? 2.466 -6.797 -10.922 1.00 82.25 90 GLY A N 1
ATOM 688 C CA . GLY A 1 90 ? 2.735 -6.104 -9.663 1.00 82.25 90 GLY A CA 1
ATOM 689 C C . GLY A 1 90 ? 1.557 -6.195 -8.689 1.00 82.25 90 GLY A C 1
ATOM 690 O O . GLY A 1 90 ? 0.617 -6.971 -8.899 1.00 82.25 90 GLY A O 1
ATOM 691 N N . VAL A 1 91 ? 1.629 -5.415 -7.609 1.00 88.38 91 VAL A N 1
ATOM 692 C CA . VAL A 1 91 ? 0.642 -5.389 -6.520 1.00 88.38 91 VAL A CA 1
ATOM 693 C C . VAL A 1 91 ? -0.253 -4.164 -6.660 1.00 88.38 91 VAL A C 1
ATOM 695 O O . VAL A 1 91 ? 0.214 -3.035 -6.593 1.00 88.38 91 VAL A O 1
ATOM 698 N N . ILE A 1 92 ? -1.549 -4.386 -6.842 1.00 87.81 92 ILE A N 1
ATOM 699 C CA . ILE A 1 92 ? -2.555 -3.358 -7.105 1.00 87.81 92 ILE A CA 1
ATOM 700 C C . ILE A 1 92 ? -3.584 -3.369 -5.981 1.00 87.81 92 ILE A C 1
ATOM 702 O O . ILE A 1 92 ? -4.029 -4.424 -5.528 1.00 87.81 92 ILE A O 1
ATOM 706 N N . VAL A 1 93 ? -4.001 -2.191 -5.548 1.00 89.94 93 VAL A N 1
ATOM 707 C CA . VAL A 1 93 ? -5.072 -2.015 -4.573 1.00 89.94 93 VAL A CA 1
ATOM 708 C C . VAL A 1 93 ? -6.408 -2.286 -5.247 1.00 89.94 93 VAL A C 1
ATOM 710 O O . VAL A 1 93 ? -6.786 -1.610 -6.203 1.00 89.94 93 VAL A O 1
ATOM 713 N N . ARG A 1 94 ? -7.138 -3.287 -4.759 1.00 89.00 94 ARG A N 1
ATOM 714 C CA . ARG A 1 94 ? -8.435 -3.673 -5.323 1.00 89.00 94 ARG A CA 1
ATOM 715 C C . ARG A 1 94 ? -9.612 -3.101 -4.564 1.00 89.00 94 ARG A C 1
ATOM 717 O O . ARG A 1 94 ? -10.632 -2.847 -5.187 1.00 89.00 94 ARG A O 1
ATOM 724 N N . THR A 1 95 ? -9.475 -2.971 -3.254 1.00 89.25 95 THR A N 1
ATOM 725 C CA . THR A 1 95 ? -10.546 -2.529 -2.367 1.00 89.25 95 THR A CA 1
ATOM 726 C C . THR A 1 95 ? -9.978 -1.614 -1.302 1.00 89.25 95 THR A C 1
ATOM 728 O O . THR A 1 95 ? -8.899 -1.875 -0.773 1.00 89.25 95 THR A O 1
ATOM 731 N N . ILE A 1 96 ? -10.730 -0.575 -0.955 1.00 89.38 96 ILE A N 1
ATOM 732 C CA . ILE A 1 96 ? -10.499 0.256 0.227 1.00 89.38 96 ILE A CA 1
ATOM 733 C C . ILE A 1 96 ? -11.717 0.092 1.136 1.00 89.38 96 ILE A C 1
ATOM 735 O O . ILE A 1 96 ? -12.857 0.223 0.691 1.00 89.38 96 ILE A O 1
ATOM 739 N N . LEU A 1 97 ? -11.488 -0.237 2.403 1.00 88.81 97 LEU A N 1
ATOM 740 C CA . LEU A 1 97 ? -12.536 -0.316 3.407 1.00 88.81 97 LEU A CA 1
ATOM 741 C C . LEU A 1 97 ? -12.868 1.100 3.893 1.00 88.81 97 LEU A C 1
ATOM 743 O O . LEU A 1 97 ? -11.974 1.781 4.403 1.00 88.81 97 LEU A O 1
ATOM 747 N N . PRO A 1 98 ? -14.134 1.541 3.784 1.00 84.50 98 PRO A N 1
ATOM 748 C CA . PRO A 1 98 ? -14.537 2.862 4.246 1.00 84.50 98 PRO A CA 1
ATOM 749 C C . PRO A 1 98 ? -14.330 2.982 5.758 1.00 84.50 98 PRO A C 1
ATOM 751 O O . PRO A 1 98 ? -14.747 2.110 6.524 1.00 84.50 98 PRO A O 1
ATOM 754 N N . GLY A 1 99 ? -13.668 4.056 6.189 1.00 82.19 99 GLY A N 1
ATOM 755 C CA . GLY A 1 99 ? -13.276 4.269 7.584 1.00 82.19 99 GLY A CA 1
ATOM 756 C C . GLY A 1 99 ? -12.068 3.447 8.057 1.00 82.19 99 GLY A C 1
ATOM 757 O O . GLY A 1 99 ? -11.681 3.580 9.219 1.00 82.19 99 GLY A O 1
ATOM 758 N N . GLY A 1 100 ? -11.469 2.625 7.188 1.00 85.00 100 GLY A N 1
ATOM 759 C CA . GLY A 1 100 ? -10.217 1.914 7.453 1.00 85.00 100 GLY A CA 1
ATOM 760 C C . GLY A 1 100 ? -8.994 2.833 7.385 1.00 85.00 100 GLY A C 1
ATOM 761 O O . GLY A 1 100 ? -9.085 3.967 6.924 1.00 85.00 100 GLY A O 1
ATOM 762 N N . LEU A 1 101 ? -7.830 2.349 7.826 1.00 84.38 101 LEU A N 1
ATOM 763 C CA . LEU A 1 101 ? -6.605 3.161 7.886 1.00 84.38 101 LEU A CA 1
ATOM 764 C C . LEU A 1 101 ? -6.215 3.753 6.524 1.00 84.38 101 LEU A C 1
ATOM 766 O O . LEU A 1 101 ? -5.863 4.921 6.451 1.00 84.38 101 LEU A O 1
ATOM 770 N N . ALA A 1 102 ? -6.343 2.978 5.448 1.00 86.69 102 ALA A N 1
ATOM 771 C CA . ALA A 1 102 ? -6.047 3.435 4.092 1.00 86.69 102 ALA A CA 1
ATOM 772 C C . ALA A 1 102 ? -7.035 4.464 3.504 1.00 86.69 102 ALA A C 1
ATOM 774 O O . ALA A 1 102 ? -6.692 5.131 2.527 1.00 86.69 102 ALA A O 1
ATOM 775 N N . ASP A 1 103 ? -8.233 4.604 4.082 1.00 85.19 103 ASP A N 1
ATOM 776 C CA . ASP A 1 103 ? -9.242 5.604 3.689 1.00 85.19 103 ASP A CA 1
ATOM 777 C C . ASP A 1 103 ? -9.053 6.954 4.411 1.00 85.19 103 ASP A C 1
ATOM 779 O O . ASP A 1 103 ? -9.670 7.956 4.035 1.00 85.19 103 ASP A O 1
ATOM 783 N N . ARG A 1 104 ? -8.228 6.998 5.467 1.00 76.50 104 ARG A N 1
ATOM 784 C CA . ARG A 1 104 ? -8.126 8.131 6.400 1.00 76.50 104 ARG A CA 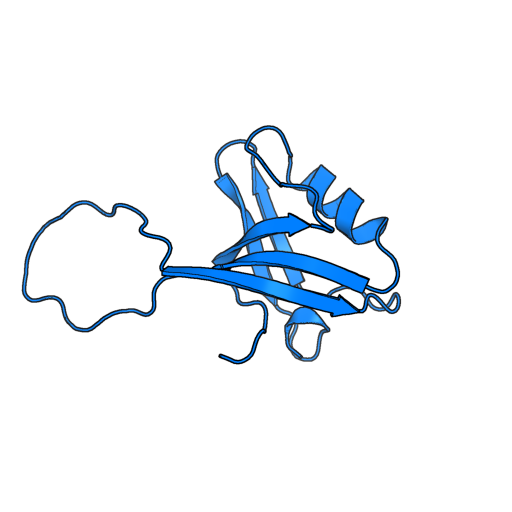1
ATOM 785 C C . ARG A 1 104 ? -7.018 9.114 6.062 1.00 76.50 104 ARG A C 1
ATOM 787 O O . ARG A 1 104 ? -5.963 8.699 5.558 1.00 76.50 104 ARG A O 1
#

Secondary structure (DSSP, 8-state):
------TTPEEEEETTEE--TT--HHHHHHHHHH--EEEEEEEEEPPP--S---S----------EEEEEEEEE-SS--SEEEEEETTTEEEEEEE-TTSGGG-

pLDDT: mean 77.47, std 14.51, range [41.16, 91.25]

Foldseek 3Di:
DPLFDDAFKFWQDKPPHGQALVHAVVVVVVSQVVDAFKIKTKIFAQADPPDPPDDDPDDPPRPGHDIGIHIFTCPPPDQQWDWDDGSPRHIGTHGGHVVGRRND

Radius of gyration: 14.78 Å; chains: 1; bounding box: 26×29×47 Å

Sequence (104 aa):
RDGRLKENDQILAINYTPLDMSVSHQEAISLLQQSSGHIHLVVAKQPPPLLPQTQMPQKEEQIWGHVEEIELINDGSGLGFGIVGGRASGVIVRTILPGGLADR

Organism: Engystomops pustulosus (NCBI:txid76066)

InterPro domains:
  IPR001478 PDZ domain [PF00595] (1-43)
  IPR001478 PDZ domain [PS50106] (1-47)
  IPR001478 PDZ domain [PS50106] (69-104)
  IPR036034 PDZ superfamily [G3DSA:2.30.42.10] (1-50)
  IPR036034 PDZ superfamily [G3DSA:2.30.42.10] (53-104)
  IPR036034 PDZ superfamily [SSF50156] (1-53)
  IPR036034 PDZ superfamily [SSF50156] (57-104)
  IPR051342 PDZ domain-containing scaffold protein [PTHR19964] (1-104)